Protein AF-A0A6C0G450-F1 (afdb_monomer)

Mean predicted aligned error: 14.93 Å

InterPro domains:
  IPR058600 YhjD-like [PF26325] (55-164)

Radius of gyration: 28.85 Å; Cα contacts (8 Å, |Δi|>4): 106; chains: 1; bounding box: 76×60×67 Å

Sequence (167 aa):
MVLDTDARAAEASAQPGKRRAVVRTAGNQGQAGNEPAAVPTADAAKVETSARLGKELALVKHYALLGIVNVILEHDIRVAGTAPTKLPRLYESMMRGLQDRVLLELAGLRMQFKASGIGAFEERRTKESLAASYRCMGCERSFSMPWAFVKAEAERLLKGYFEIKRH

Nearest PDB structures (foldseek):
  8a7f-assembly1_A  TM=4.931E-01  e=9.470E-01  Pseudomonas putida KT2440
  6kgq-assembly1_A  TM=8.250E-01  e=6.747E+00  Homo sapiens
  4gcz-assembly1_A  TM=5.393E-01  e=4.130E+00  Bacillus subtilis subsp. subtilis str. 168
  6ox7-assembly1_C  TM=4.886E-01  e=9.750E+00  Homo sapiens

Organism: NCBI:txid2704462

Structure (mmCIF, N/CA/C/O backbone):
data_AF-A0A6C0G450-F1
#
_entry.id   AF-A0A6C0G450-F1
#
loop_
_atom_site.group_PDB
_atom_site.id
_atom_site.type_symbol
_atom_site.label_atom_id
_atom_site.label_alt_id
_atom_site.label_comp_id
_atom_site.label_asym_id
_atom_site.label_entity_id
_atom_site.label_seq_id
_atom_site.pdbx_PDB_ins_code
_atom_site.Cartn_x
_atom_site.Cartn_y
_atom_site.Cartn_z
_atom_site.occupancy
_atom_site.B_iso_or_equiv
_atom_site.auth_seq_id
_atom_site.auth_comp_id
_atom_site.auth_asym_id
_atom_site.auth_atom_id
_atom_site.pdbx_PDB_model_num
ATOM 1 N N . MET A 1 1 ? 20.134 31.449 -1.172 1.00 38.16 1 MET A N 1
ATOM 2 C CA . MET A 1 1 ? 21.492 31.209 -0.651 1.00 38.16 1 MET A CA 1
ATOM 3 C C . MET A 1 1 ? 22.219 30.426 -1.730 1.00 38.16 1 MET A C 1
ATOM 5 O O . MET A 1 1 ? 21.934 29.253 -1.917 1.00 38.16 1 MET A O 1
ATOM 9 N N . VAL A 1 2 ? 22.978 31.146 -2.555 1.00 39.19 2 VAL A N 1
ATOM 10 C CA . VAL A 1 2 ? 23.735 30.631 -3.703 1.00 39.19 2 VAL A CA 1
ATOM 11 C C . VAL A 1 2 ? 25.161 30.432 -3.205 1.00 39.19 2 VAL A C 1
ATOM 13 O O . VAL A 1 2 ? 25.681 31.336 -2.554 1.00 39.19 2 VAL A O 1
ATOM 16 N N . LEU A 1 3 ? 25.769 29.278 -3.462 1.00 41.25 3 LEU A N 1
ATOM 17 C CA . LEU A 1 3 ? 27.212 29.104 -3.320 1.00 41.25 3 LEU A CA 1
ATOM 18 C C . LEU A 1 3 ? 27.753 28.573 -4.643 1.00 41.25 3 LEU A C 1
ATOM 20 O O . LEU A 1 3 ? 27.699 27.380 -4.928 1.00 41.25 3 LEU A O 1
ATOM 24 N N . ASP A 1 4 ? 28.229 29.523 -5.438 1.00 34.50 4 ASP A N 1
ATOM 25 C CA . ASP A 1 4 ? 29.353 29.361 -6.349 1.00 34.50 4 ASP A CA 1
ATOM 26 C C . ASP A 1 4 ? 30.616 29.066 -5.532 1.00 34.50 4 ASP A C 1
ATOM 28 O O . ASP A 1 4 ? 30.888 29.760 -4.549 1.00 34.50 4 ASP A O 1
ATOM 32 N N . THR A 1 5 ? 31.421 28.091 -5.954 1.00 44.94 5 THR A N 1
ATOM 33 C CA . THR A 1 5 ? 32.882 28.157 -5.800 1.00 44.94 5 THR A CA 1
ATOM 34 C C . THR A 1 5 ? 33.543 27.312 -6.890 1.00 44.94 5 THR A C 1
ATOM 36 O O . THR A 1 5 ? 33.614 26.087 -6.807 1.00 44.94 5 THR A O 1
ATOM 39 N N . ASP A 1 6 ? 34.019 28.016 -7.914 1.00 34.56 6 ASP A N 1
ATOM 40 C CA . ASP A 1 6 ? 35.058 27.610 -8.858 1.00 34.56 6 ASP A CA 1
ATOM 41 C C . ASP A 1 6 ? 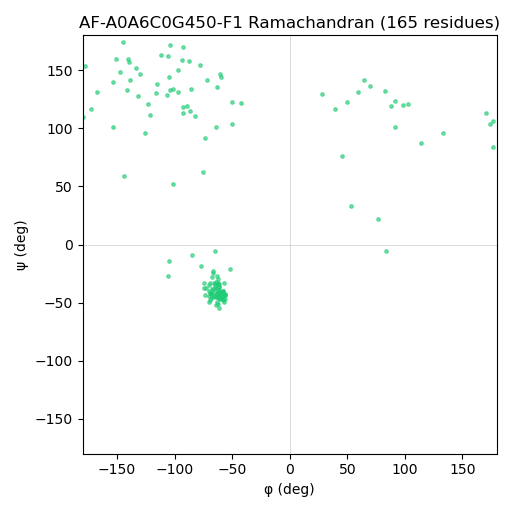36.401 27.316 -8.164 1.00 34.56 6 ASP A C 1
ATOM 43 O O . ASP A 1 6 ? 36.798 28.048 -7.259 1.00 34.56 6 ASP A O 1
ATOM 47 N N . ALA A 1 7 ? 37.141 26.321 -8.673 1.00 34.72 7 ALA A N 1
ATOM 48 C CA . ALA A 1 7 ? 38.613 26.293 -8.829 1.00 34.72 7 ALA A CA 1
ATOM 49 C C . ALA A 1 7 ? 39.025 24.883 -9.325 1.00 34.72 7 ALA A C 1
ATOM 51 O O . ALA A 1 7 ? 38.854 23.911 -8.600 1.00 34.72 7 ALA A O 1
ATOM 52 N N . ARG A 1 8 ? 39.378 24.623 -10.593 1.00 31.67 8 ARG A N 1
ATOM 53 C CA . ARG A 1 8 ? 40.484 25.091 -11.461 1.00 31.67 8 ARG A CA 1
ATOM 54 C C . ARG A 1 8 ? 41.778 24.245 -11.340 1.00 31.67 8 ARG A C 1
ATOM 56 O O . ARG A 1 8 ? 42.443 24.263 -10.317 1.00 31.67 8 ARG A O 1
ATOM 63 N N . ALA A 1 9 ? 42.138 23.673 -12.499 1.00 31.03 9 ALA A N 1
ATOM 64 C CA . ALA A 1 9 ? 43.474 23.389 -13.063 1.00 31.03 9 ALA A CA 1
ATOM 65 C C . ALA A 1 9 ? 44.304 22.141 -12.676 1.00 31.03 9 ALA A C 1
ATOM 67 O O . ALA A 1 9 ? 44.579 21.889 -11.509 1.00 31.03 9 ALA A O 1
ATOM 68 N N . ALA A 1 10 ? 44.798 21.497 -13.754 1.00 34.94 10 ALA A N 1
ATOM 69 C CA . ALA A 1 10 ? 46.161 20.982 -14.036 1.00 34.94 10 ALA A CA 1
ATOM 70 C C . ALA A 1 10 ? 46.107 19.538 -14.594 1.00 34.94 10 ALA A C 1
ATOM 72 O O . ALA A 1 10 ? 45.761 18.610 -13.876 1.00 34.94 10 ALA A O 1
ATOM 73 N N . GLU A 1 11 ? 46.138 19.309 -15.913 1.00 30.30 11 GLU A N 1
ATOM 74 C CA . GLU A 1 11 ? 47.281 19.307 -16.858 1.00 30.30 11 GLU A CA 1
ATOM 75 C C . GLU A 1 11 ? 48.296 18.149 -16.721 1.00 30.30 11 GLU A C 1
ATOM 77 O O . GLU A 1 11 ? 48.796 17.851 -15.644 1.00 30.30 11 GLU A O 1
ATOM 82 N N . ALA A 1 12 ? 48.657 17.629 -17.907 1.00 31.81 12 ALA A N 1
ATOM 83 C CA . ALA A 1 12 ? 49.928 17.012 -18.313 1.00 31.81 12 ALA A CA 1
ATOM 84 C C . ALA A 1 12 ? 50.148 15.481 -18.184 1.00 31.81 12 ALA A C 1
ATOM 86 O O . ALA A 1 12 ? 50.526 14.945 -17.151 1.00 31.81 12 ALA A O 1
ATOM 87 N N . SER A 1 13 ? 50.018 14.826 -19.350 1.00 35.66 13 SER A N 1
ATOM 88 C CA . SER A 1 13 ? 51.071 14.084 -20.080 1.00 35.66 13 SER A CA 1
ATOM 89 C C . SER A 1 13 ? 51.949 13.038 -19.373 1.00 35.66 13 SER A C 1
ATOM 91 O O . SER A 1 13 ? 52.773 13.398 -18.544 1.00 35.66 13 SER A O 1
ATOM 93 N N . ALA A 1 14 ? 51.941 11.795 -19.891 1.00 32.38 14 ALA A N 1
ATOM 94 C CA . ALA A 1 14 ? 53.156 11.051 -20.294 1.00 32.38 14 ALA A CA 1
ATOM 95 C C . ALA A 1 14 ? 52.852 9.644 -20.878 1.00 32.38 14 ALA A C 1
ATOM 97 O O . ALA A 1 14 ? 52.528 8.699 -20.167 1.00 32.38 14 ALA A O 1
ATOM 98 N N . GLN A 1 15 ? 53.052 9.489 -22.188 1.00 40.69 15 GLN A N 1
ATOM 99 C CA . GLN A 1 15 ? 53.690 8.308 -22.811 1.00 40.69 15 GLN A CA 1
ATOM 100 C C . GLN A 1 15 ? 55.204 8.626 -22.952 1.00 40.69 15 GLN A C 1
ATOM 102 O O . GLN A 1 15 ? 55.523 9.806 -22.781 1.00 40.69 15 GLN A O 1
ATOM 107 N N . PRO A 1 16 ? 56.153 7.712 -23.304 1.00 43.66 16 PRO A N 1
ATOM 108 C CA . PRO A 1 16 ? 56.004 6.407 -23.983 1.00 43.66 16 PRO A CA 1
ATOM 109 C C . PRO A 1 16 ? 56.975 5.259 -23.547 1.00 43.66 16 PRO A C 1
ATOM 111 O O . PRO A 1 16 ? 57.995 5.465 -22.900 1.00 43.66 16 PRO A O 1
ATOM 114 N N . GLY A 1 17 ? 56.742 4.049 -24.083 1.00 31.91 17 GLY A N 1
ATOM 115 C CA . GLY A 1 17 ? 57.794 3.272 -24.772 1.00 31.91 17 GLY A CA 1
ATOM 116 C C . GLY A 1 17 ? 58.478 2.082 -24.067 1.00 31.91 17 GLY A C 1
ATOM 117 O O . GLY A 1 17 ? 59.204 2.261 -23.096 1.00 31.91 17 GLY A O 1
ATOM 118 N N . LYS A 1 18 ? 58.365 0.887 -24.685 1.00 41.16 18 LYS A N 1
ATOM 119 C CA . LYS A 1 18 ? 59.430 -0.098 -25.060 1.00 41.16 18 LYS A CA 1
ATOM 120 C C . LYS A 1 18 ? 58.749 -1.409 -25.535 1.00 41.16 18 LYS A C 1
ATOM 122 O O . LYS A 1 18 ? 57.919 -1.942 -24.819 1.00 41.16 18 LYS A O 1
ATOM 127 N N . ARG A 1 19 ? 58.853 -1.793 -26.826 1.00 35.56 19 ARG A N 1
ATOM 128 C CA . ARG A 1 19 ? 59.813 -2.775 -27.425 1.00 35.56 19 ARG A CA 1
ATOM 129 C C . ARG A 1 19 ? 59.678 -4.179 -26.776 1.00 35.56 19 ARG A C 1
ATOM 131 O O . ARG A 1 19 ? 59.765 -4.248 -25.567 1.00 35.56 19 ARG A O 1
ATOM 138 N N . ARG A 1 20 ? 59.572 -5.338 -27.450 1.00 33.00 20 ARG A N 1
ATOM 139 C CA . ARG A 1 20 ? 59.845 -5.781 -28.837 1.00 33.00 20 ARG A CA 1
ATOM 140 C C . ARG A 1 20 ? 59.442 -7.277 -28.966 1.00 33.00 20 ARG A C 1
ATOM 142 O O . ARG A 1 20 ? 59.640 -7.991 -27.995 1.00 33.00 20 ARG A O 1
ATOM 149 N N . ALA A 1 21 ? 59.085 -7.713 -30.187 1.00 31.28 21 ALA A N 1
ATOM 150 C CA . ALA A 1 21 ? 59.201 -9.075 -30.775 1.00 31.28 21 ALA A CA 1
ATOM 151 C C . ALA A 1 21 ? 58.369 -10.222 -30.129 1.00 31.28 21 ALA A C 1
ATOM 153 O O . ALA A 1 21 ? 58.212 -10.269 -28.924 1.00 31.28 21 ALA A O 1
ATOM 154 N N . VAL A 1 22 ? 57.777 -11.183 -30.853 1.00 38.78 22 VAL A N 1
ATOM 155 C CA . VAL A 1 22 ? 58.409 -12.167 -31.754 1.00 38.78 22 VAL A CA 1
ATOM 156 C C . VAL A 1 22 ? 57.332 -12.869 -32.625 1.00 38.78 22 VAL A C 1
ATOM 158 O O . VAL A 1 22 ? 56.317 -13.321 -32.118 1.00 38.78 22 VAL A O 1
ATOM 161 N N . VAL A 1 23 ? 57.594 -12.922 -33.938 1.00 37.50 23 VAL A N 1
ATOM 162 C CA . VAL A 1 23 ? 57.449 -14.032 -34.920 1.00 37.50 23 VAL A CA 1
ATOM 163 C C . VAL A 1 23 ? 56.241 -15.004 -34.878 1.00 37.50 23 VAL A C 1
ATOM 165 O O . VAL A 1 23 ? 56.117 -15.843 -34.000 1.00 37.50 23 VAL A O 1
ATOM 168 N N . ARG A 1 24 ? 55.473 -14.938 -35.984 1.00 34.91 24 ARG A N 1
ATOM 169 C CA . ARG A 1 24 ? 54.869 -15.988 -36.851 1.00 34.91 24 ARG A CA 1
ATOM 170 C C . ARG A 1 24 ? 54.515 -17.370 -36.268 1.00 34.91 24 ARG A C 1
ATOM 172 O O . ARG A 1 24 ? 55.416 -18.137 -35.962 1.00 34.91 24 ARG A O 1
ATOM 179 N N . THR A 1 25 ? 53.267 -17.787 -36.524 1.00 39.91 25 THR A N 1
ATOM 180 C CA . THR A 1 25 ? 52.997 -19.053 -37.242 1.00 39.91 25 THR A CA 1
ATOM 181 C C . THR A 1 25 ? 51.656 -19.017 -37.976 1.00 39.91 25 THR A C 1
ATOM 183 O O . THR A 1 25 ? 50.674 -18.473 -37.480 1.00 39.91 25 THR A O 1
ATOM 186 N N . ALA A 1 26 ? 51.665 -19.574 -39.186 1.00 36.25 26 ALA A N 1
ATOM 187 C CA . ALA A 1 26 ? 50.524 -19.789 -40.062 1.00 36.25 26 ALA A CA 1
ATOM 188 C C . ALA A 1 26 ? 49.699 -21.010 -39.621 1.00 36.25 26 ALA A C 1
ATOM 190 O O . ALA A 1 26 ? 50.244 -21.945 -39.040 1.00 36.25 26 ALA A O 1
ATOM 191 N N . GLY A 1 27 ? 48.413 -21.021 -39.968 1.00 32.88 27 GLY A N 1
ATOM 192 C CA . GLY A 1 27 ? 47.530 -22.174 -39.800 1.00 32.88 27 GLY A CA 1
ATOM 193 C C . GLY A 1 27 ? 46.109 -21.826 -40.218 1.00 32.88 27 GLY A C 1
ATOM 194 O O . GLY A 1 27 ? 45.302 -21.420 -39.392 1.00 32.88 27 GLY A O 1
ATOM 195 N N . ASN A 1 28 ? 45.839 -21.918 -41.518 1.00 38.66 28 ASN A N 1
ATOM 196 C CA . ASN A 1 28 ? 44.505 -21.808 -42.097 1.00 38.66 28 ASN A CA 1
ATOM 197 C C . ASN A 1 28 ? 43.934 -23.220 -42.333 1.00 38.66 28 ASN A C 1
ATOM 199 O O . ASN A 1 28 ? 44.684 -24.118 -42.706 1.00 38.66 28 ASN A O 1
ATOM 203 N N . GLN A 1 29 ? 42.604 -23.301 -42.253 1.00 37.56 29 GLN A N 1
ATOM 204 C CA . GLN A 1 29 ? 41.677 -24.322 -42.765 1.00 37.56 29 GLN A CA 1
ATOM 205 C C . GLN A 1 29 ? 41.286 -25.498 -41.856 1.00 37.56 29 GLN A C 1
ATOM 207 O O . GLN A 1 29 ? 42.101 -26.307 -41.429 1.00 37.56 29 GLN A O 1
ATOM 212 N N . GLY A 1 30 ? 39.966 -25.615 -41.675 1.00 33.72 30 GLY A N 1
ATOM 213 C CA . GLY A 1 30 ? 39.250 -26.769 -41.137 1.00 33.72 30 GLY A CA 1
ATOM 214 C C . GLY A 1 30 ? 37.757 -26.449 -41.016 1.00 33.72 30 GLY A C 1
ATOM 215 O O . GLY A 1 30 ? 37.363 -25.648 -40.179 1.00 33.72 30 GLY A O 1
ATOM 216 N N . GLN A 1 31 ? 36.953 -27.018 -41.908 1.00 38.84 31 GLN A N 1
ATOM 217 C CA . GLN A 1 31 ? 35.547 -26.714 -42.190 1.00 38.84 31 GLN A CA 1
ATOM 218 C C . GLN A 1 31 ? 34.618 -27.811 -41.629 1.00 38.84 31 GLN A C 1
ATOM 220 O O . GLN A 1 31 ? 35.054 -28.942 -41.448 1.00 38.84 31 GLN A O 1
ATOM 225 N N . ALA A 1 32 ? 33.330 -27.463 -41.502 1.00 34.16 32 ALA A N 1
ATOM 226 C CA . ALA A 1 32 ? 32.131 -28.321 -41.472 1.00 34.16 32 ALA A CA 1
ATOM 227 C C . ALA A 1 32 ? 31.507 -28.714 -40.113 1.00 34.16 32 ALA A C 1
ATOM 229 O O . ALA A 1 32 ? 32.071 -29.464 -39.326 1.00 34.16 32 ALA A O 1
ATOM 230 N N . GLY A 1 33 ? 30.236 -28.304 -39.963 1.00 34.12 33 GLY A N 1
ATOM 231 C CA . GLY A 1 33 ? 29.173 -29.152 -39.414 1.00 34.12 33 GLY A CA 1
ATOM 232 C C . GLY A 1 33 ? 28.573 -28.742 -38.068 1.00 34.12 33 GLY A C 1
ATOM 233 O O . GLY A 1 33 ? 28.991 -29.280 -37.053 1.00 34.12 33 GLY A O 1
ATOM 234 N N . ASN A 1 34 ? 27.546 -27.876 -38.073 1.00 43.00 34 ASN A N 1
ATOM 235 C CA . ASN A 1 34 ? 26.244 -28.163 -37.435 1.00 43.00 34 ASN A CA 1
ATOM 236 C C . ASN A 1 34 ? 25.206 -27.061 -37.756 1.00 43.00 34 ASN A C 1
ATOM 238 O O . ASN A 1 34 ? 25.368 -25.915 -37.340 1.00 43.00 34 ASN A O 1
ATOM 242 N N . GLU A 1 35 ? 24.125 -27.403 -38.457 1.00 39.75 35 GLU A N 1
ATOM 243 C CA . GLU A 1 35 ? 22.826 -26.717 -38.315 1.00 39.75 35 GLU A CA 1
ATOM 244 C C . GLU A 1 35 ? 22.041 -27.406 -37.177 1.00 39.75 35 GLU A C 1
ATOM 246 O O . GLU A 1 35 ? 22.315 -28.575 -36.906 1.00 39.75 35 GLU A O 1
ATOM 251 N N . PRO A 1 36 ? 21.051 -26.769 -36.519 1.00 48.22 36 PRO A N 1
ATOM 252 C CA . PRO A 1 36 ? 20.452 -25.478 -36.828 1.00 48.22 36 PRO A CA 1
ATOM 253 C C . PRO A 1 36 ? 20.558 -24.517 -35.632 1.00 48.22 36 PRO A C 1
ATOM 255 O O . PRO A 1 36 ? 20.008 -24.758 -34.557 1.00 48.22 36 PRO A O 1
ATOM 258 N N . ALA A 1 37 ? 21.211 -23.370 -35.812 1.00 41.84 37 ALA A N 1
ATOM 259 C CA . ALA A 1 37 ? 20.973 -22.251 -34.911 1.00 41.84 37 ALA A CA 1
ATOM 260 C C . ALA A 1 37 ? 19.591 -21.696 -35.265 1.00 41.84 37 ALA A C 1
ATOM 262 O O . ALA A 1 37 ? 19.458 -20.880 -36.175 1.00 41.84 37 ALA A O 1
ATOM 263 N N . ALA A 1 38 ? 18.558 -22.199 -34.583 1.00 47.56 38 ALA A N 1
ATOM 264 C CA . ALA A 1 38 ? 17.259 -21.555 -34.533 1.00 47.56 38 ALA A CA 1
ATOM 265 C C . ALA A 1 38 ? 17.506 -20.092 -34.164 1.00 47.56 38 ALA A C 1
ATOM 267 O O . ALA A 1 38 ? 17.853 -19.765 -33.028 1.00 47.56 38 ALA A O 1
ATOM 268 N N . VAL A 1 39 ? 17.416 -19.230 -35.174 1.00 57.31 39 VAL A N 1
ATOM 269 C CA . VAL A 1 39 ? 17.448 -17.785 -35.014 1.00 57.31 39 VAL A CA 1
ATOM 270 C C . VAL A 1 39 ? 16.426 -17.474 -33.925 1.00 57.31 39 VAL A C 1
ATOM 272 O O . VAL A 1 39 ? 15.270 -17.875 -34.082 1.00 57.31 39 VAL A O 1
ATOM 275 N N . PRO A 1 40 ? 16.800 -16.819 -32.812 1.00 53.06 40 PRO A N 1
ATOM 276 C CA . PRO A 1 40 ? 15.808 -16.356 -31.865 1.00 53.06 40 PRO A CA 1
ATOM 277 C C . PRO A 1 40 ? 14.967 -15.322 -32.610 1.00 53.06 40 PRO A C 1
ATOM 279 O O . PRO A 1 40 ? 15.387 -14.193 -32.861 1.00 53.06 40 PRO A O 1
ATOM 282 N N . THR A 1 41 ? 13.795 -15.771 -33.045 1.00 52.09 41 THR A N 1
ATOM 283 C CA . THR A 1 41 ? 12.726 -14.984 -33.643 1.00 52.09 41 THR A CA 1
ATOM 284 C C . THR A 1 41 ? 12.572 -13.695 -32.850 1.00 52.09 41 THR A C 1
ATOM 286 O O . THR A 1 41 ? 12.317 -13.739 -31.646 1.00 52.09 41 THR A O 1
ATOM 289 N N . ALA A 1 42 ? 12.724 -12.549 -33.519 1.00 55.69 42 ALA A N 1
ATOM 290 C CA . ALA A 1 42 ? 12.597 -11.215 -32.929 1.00 55.69 42 ALA A CA 1
ATOM 291 C C . ALA A 1 42 ? 11.274 -11.017 -32.154 1.00 55.69 42 ALA A C 1
ATOM 293 O O . ALA A 1 42 ? 11.200 -10.188 -31.245 1.00 55.69 42 ALA A O 1
ATOM 294 N N . ASP A 1 43 ? 10.256 -11.828 -32.453 1.00 53.16 43 ASP A N 1
ATOM 2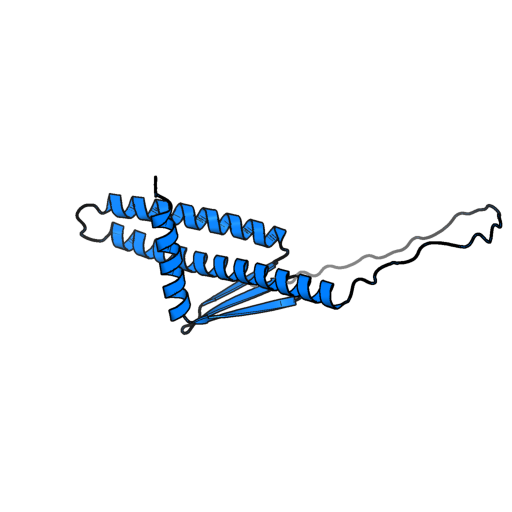95 C CA . ASP A 1 43 ? 8.994 -11.890 -31.719 1.00 53.16 43 ASP A CA 1
ATOM 296 C C . ASP A 1 43 ? 9.139 -12.394 -30.272 1.00 53.16 43 ASP A C 1
ATOM 298 O O . ASP A 1 43 ? 8.483 -11.858 -29.381 1.00 53.16 43 ASP A O 1
ATOM 302 N N . ALA A 1 44 ? 10.040 -13.339 -29.982 1.00 55.81 44 ALA A N 1
ATOM 303 C CA . ALA A 1 44 ? 10.235 -13.862 -28.624 1.00 55.81 44 ALA A CA 1
ATOM 304 C C . ALA A 1 44 ? 10.852 -12.810 -27.682 1.00 55.81 44 ALA A C 1
ATOM 306 O O . ALA A 1 44 ? 10.369 -12.604 -26.568 1.00 55.81 44 ALA A O 1
ATOM 307 N N . ALA A 1 45 ? 11.851 -12.061 -28.162 1.00 59.16 45 ALA A N 1
ATOM 308 C CA . ALA A 1 45 ? 12.482 -10.982 -27.396 1.00 59.16 45 ALA A CA 1
ATOM 309 C C . ALA A 1 45 ? 11.514 -9.810 -27.123 1.00 59.16 45 ALA A C 1
ATOM 311 O O . ALA A 1 45 ? 11.557 -9.175 -26.063 1.00 59.16 45 ALA A O 1
ATOM 312 N N . LYS A 1 46 ? 10.595 -9.533 -28.058 1.00 61.03 46 LYS A N 1
ATOM 313 C CA . LYS A 1 46 ? 9.578 -8.481 -27.917 1.00 61.03 46 LYS A CA 1
ATOM 314 C C . LYS A 1 46 ? 8.481 -8.863 -26.914 1.00 61.03 46 LYS A C 1
ATOM 316 O O . LYS A 1 46 ? 8.041 -8.007 -26.143 1.00 61.03 46 LYS A O 1
ATOM 321 N N . VAL A 1 47 ? 8.082 -10.137 -26.885 1.00 65.19 47 VAL A N 1
ATOM 322 C CA . VAL A 1 47 ? 7.111 -10.690 -25.921 1.00 65.19 47 VAL A CA 1
ATOM 323 C C . VAL A 1 47 ? 7.684 -10.731 -24.501 1.00 65.19 47 VAL A C 1
ATOM 325 O O . VAL A 1 47 ? 7.002 -10.356 -23.548 1.00 65.19 47 VAL A O 1
ATOM 328 N N . GLU A 1 48 ? 8.949 -11.115 -24.335 1.00 65.00 48 GLU A N 1
ATOM 329 C CA . GLU A 1 48 ? 9.593 -11.136 -23.016 1.00 65.00 48 GLU A CA 1
ATOM 330 C C . GLU A 1 48 ? 9.769 -9.727 -22.435 1.00 65.00 48 GLU A C 1
ATOM 332 O O . GLU A 1 48 ? 9.520 -9.488 -21.248 1.00 65.00 48 GLU A O 1
ATOM 337 N N . THR A 1 49 ? 10.099 -8.762 -23.298 1.00 72.31 49 THR A N 1
ATOM 338 C CA . THR A 1 49 ? 10.172 -7.352 -22.912 1.00 72.31 49 THR A CA 1
ATOM 339 C C . THR A 1 49 ? 8.808 -6.866 -22.426 1.00 72.31 49 THR A C 1
ATOM 341 O O . THR A 1 49 ? 8.709 -6.402 -21.293 1.00 72.31 49 THR A O 1
ATOM 344 N N . SER A 1 50 ? 7.734 -7.020 -23.210 1.00 72.81 50 SER A N 1
ATOM 345 C CA . SER A 1 50 ? 6.397 -6.531 -22.830 1.00 72.81 50 SER A CA 1
ATOM 346 C C . SER A 1 50 ? 5.855 -7.186 -21.552 1.00 72.81 50 SER A C 1
ATOM 348 O O . SER A 1 50 ? 5.271 -6.497 -20.711 1.00 72.81 50 SER A O 1
ATOM 350 N N . ALA A 1 51 ? 6.122 -8.478 -21.343 1.00 79.88 51 ALA A N 1
ATOM 351 C CA . ALA A 1 51 ? 5.769 -9.179 -20.112 1.00 79.88 51 ALA A CA 1
ATOM 352 C C . ALA A 1 51 ? 6.508 -8.609 -18.888 1.00 79.88 51 ALA A C 1
ATOM 354 O O . ALA A 1 51 ? 5.901 -8.393 -17.834 1.00 79.88 51 ALA A O 1
ATOM 355 N N . ARG A 1 52 ? 7.807 -8.314 -19.022 1.00 81.38 52 ARG A N 1
ATOM 356 C CA . ARG A 1 52 ? 8.594 -7.658 -17.971 1.00 81.38 52 ARG A CA 1
ATOM 357 C C . ARG A 1 52 ? 8.067 -6.255 -17.666 1.00 81.38 52 ARG A C 1
ATOM 359 O O . ARG A 1 52 ? 7.863 -5.932 -16.497 1.00 81.38 52 ARG A O 1
ATOM 366 N N . LEU A 1 53 ? 7.757 -5.465 -18.698 1.00 82.31 53 LEU A N 1
ATOM 367 C CA . LEU A 1 53 ? 7.166 -4.131 -18.543 1.00 82.31 53 LEU A CA 1
ATOM 368 C C . LEU A 1 53 ? 5.841 -4.182 -17.764 1.00 82.31 53 LEU A C 1
ATOM 370 O O . LEU A 1 53 ? 5.590 -3.313 -16.928 1.00 82.31 53 LEU A O 1
ATOM 374 N N . GLY A 1 54 ? 5.006 -5.194 -18.020 1.00 84.25 54 GLY A N 1
ATOM 375 C CA . GLY A 1 54 ? 3.746 -5.405 -17.305 1.00 84.25 54 GLY A CA 1
ATOM 376 C C . GLY A 1 54 ? 3.949 -5.707 -15.818 1.00 84.25 54 GLY A C 1
ATOM 377 O O . GLY A 1 54 ? 3.270 -5.120 -14.974 1.00 84.25 54 GLY A O 1
ATOM 378 N N . LYS A 1 55 ? 4.924 -6.563 -15.485 1.00 87.44 55 LYS A N 1
ATOM 379 C CA . LYS A 1 55 ? 5.287 -6.873 -14.090 1.00 87.44 55 LYS A CA 1
ATOM 380 C C . LYS A 1 55 ? 5.802 -5.639 -13.351 1.00 87.44 55 LYS A C 1
ATOM 382 O O . LYS A 1 55 ? 5.376 -5.374 -12.233 1.00 87.44 55 LYS A O 1
ATOM 387 N N . GLU A 1 56 ? 6.665 -4.853 -13.987 1.00 87.69 56 GLU A N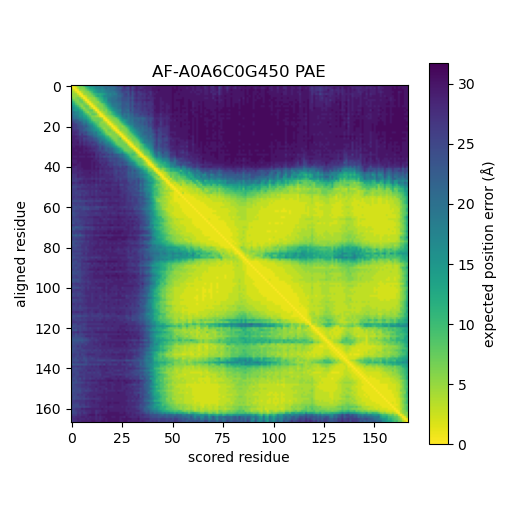 1
ATOM 388 C CA . GLU A 1 56 ? 7.187 -3.608 -13.414 1.00 87.69 56 GLU A CA 1
ATOM 389 C C . GLU A 1 56 ? 6.068 -2.601 -13.146 1.00 87.69 56 GLU A C 1
ATOM 391 O O . GLU A 1 56 ? 5.990 -2.043 -12.056 1.00 87.69 56 GLU A O 1
ATOM 396 N N . LEU A 1 57 ? 5.153 -2.407 -14.102 1.00 89.00 57 LEU A N 1
ATOM 397 C CA . LEU A 1 57 ? 4.003 -1.526 -13.908 1.00 89.00 57 LEU A CA 1
ATOM 398 C C . LEU A 1 57 ? 3.125 -1.991 -12.738 1.00 89.00 57 LEU A C 1
ATOM 400 O O . LEU A 1 57 ? 2.669 -1.160 -11.955 1.00 89.00 57 LEU A O 1
ATOM 404 N N . ALA A 1 58 ? 2.893 -3.300 -12.605 1.00 90.88 58 ALA A N 1
ATOM 405 C CA . ALA A 1 58 ? 2.133 -3.854 -11.489 1.00 90.88 58 ALA A CA 1
ATOM 406 C C . ALA A 1 58 ? 2.812 -3.565 -10.140 1.00 90.88 58 ALA A C 1
ATOM 408 O O . ALA A 1 58 ? 2.139 -3.125 -9.209 1.00 90.88 58 ALA A O 1
ATOM 409 N N . LEU A 1 59 ? 4.140 -3.714 -10.056 1.00 91.38 59 LEU A N 1
ATOM 410 C CA . LEU A 1 59 ? 4.913 -3.374 -8.857 1.00 91.38 59 LEU A CA 1
ATOM 411 C C . LEU A 1 59 ? 4.788 -1.894 -8.491 1.00 91.38 59 LEU A C 1
ATOM 413 O O . LEU A 1 59 ? 4.556 -1.565 -7.327 1.00 91.38 59 LEU A O 1
ATOM 417 N N . VAL A 1 60 ? 4.913 -0.995 -9.473 1.00 91.31 60 VAL A N 1
ATOM 418 C CA . VAL A 1 60 ? 4.832 0.449 -9.216 1.00 91.31 60 VAL A CA 1
ATOM 419 C C . VAL A 1 60 ? 3.422 0.871 -8.808 1.00 91.31 60 VAL A C 1
ATOM 421 O O . VAL A 1 60 ? 3.267 1.641 -7.860 1.00 91.31 60 VAL A O 1
ATOM 424 N N . LYS A 1 61 ? 2.388 0.334 -9.466 1.00 92.50 61 LYS A N 1
ATOM 425 C CA . LYS A 1 61 ? 0.990 0.567 -9.078 1.00 92.50 61 LYS A CA 1
ATOM 426 C C . LYS A 1 61 ? 0.732 0.120 -7.646 1.00 92.50 61 LYS A C 1
ATOM 428 O O . LYS A 1 61 ? 0.165 0.882 -6.870 1.00 92.50 61 LYS A O 1
ATOM 433 N N . HIS A 1 62 ? 1.179 -1.084 -7.300 1.00 93.50 62 HIS A N 1
ATOM 434 C CA . HIS A 1 62 ? 0.987 -1.643 -5.967 1.00 93.50 62 HIS A CA 1
ATOM 435 C C . HIS A 1 62 ? 1.685 -0.803 -4.891 1.00 93.50 62 HIS A C 1
ATOM 437 O O . HIS A 1 62 ? 1.076 -0.452 -3.885 1.00 93.50 62 HIS A O 1
ATOM 443 N N . TYR A 1 63 ? 2.919 -0.364 -5.149 1.00 93.38 63 TYR A N 1
ATOM 444 C CA . TYR A 1 63 ? 3.649 0.531 -4.248 1.00 93.38 63 TYR A CA 1
ATOM 445 C C . TYR A 1 63 ? 2.928 1.869 -4.027 1.00 93.38 63 TYR A C 1
ATOM 447 O O . TYR A 1 63 ? 2.774 2.301 -2.885 1.00 93.38 63 TYR A O 1
ATOM 455 N N . ALA A 1 64 ? 2.449 2.506 -5.102 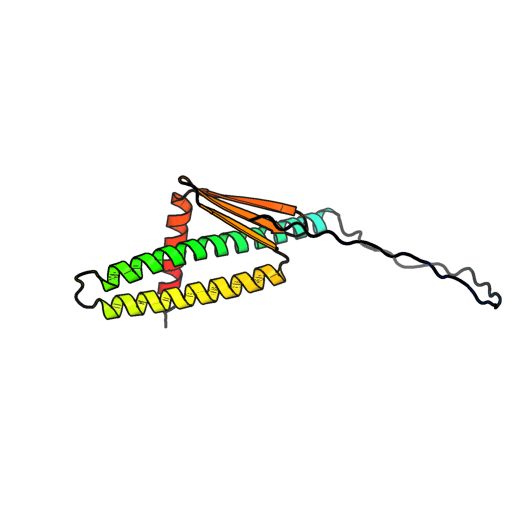1.00 92.50 64 ALA A N 1
ATOM 456 C CA . ALA A 1 64 ? 1.711 3.766 -5.015 1.00 92.50 64 ALA A CA 1
ATOM 457 C C . ALA A 1 64 ? 0.405 3.606 -4.213 1.00 92.50 64 ALA A C 1
ATOM 459 O O . ALA A 1 64 ? 0.081 4.437 -3.366 1.00 92.50 64 ALA A O 1
ATOM 460 N N . LEU A 1 65 ? -0.326 2.508 -4.432 1.00 93.62 65 LEU A N 1
ATOM 461 C CA . LEU A 1 65 ? -1.555 2.201 -3.698 1.00 93.62 65 LEU A CA 1
ATOM 462 C C . LEU A 1 65 ? -1.291 1.977 -2.209 1.00 93.62 65 LEU A C 1
ATOM 464 O O . LEU A 1 65 ? -1.988 2.563 -1.384 1.00 93.62 65 LEU A O 1
ATOM 468 N N . LEU A 1 66 ? -0.260 1.206 -1.851 1.00 93.69 66 LEU A N 1
ATOM 469 C CA . LEU A 1 66 ? 0.123 1.017 -0.450 1.00 93.69 66 LEU A CA 1
ATOM 470 C C . LEU A 1 66 ? 0.551 2.331 0.217 1.00 93.69 66 LEU A C 1
ATOM 472 O O . LEU A 1 66 ? 0.265 2.540 1.396 1.00 93.69 66 LEU A O 1
ATOM 476 N N . GLY A 1 67 ? 1.167 3.251 -0.532 1.00 92.38 67 GLY A N 1
ATOM 477 C CA . GLY A 1 67 ? 1.457 4.605 -0.060 1.00 92.38 67 GLY A CA 1
ATOM 478 C C . GLY A 1 67 ? 0.192 5.375 0.337 1.00 92.38 67 GLY A C 1
ATOM 479 O O . GLY A 1 67 ? 0.170 6.031 1.380 1.00 92.38 67 GLY A O 1
ATOM 480 N N . ILE A 1 68 ? -0.884 5.255 -0.447 1.00 92.94 68 ILE A N 1
ATOM 481 C CA . ILE A 1 68 ? -2.192 5.840 -0.115 1.00 92.94 68 ILE A CA 1
ATOM 482 C C . ILE A 1 68 ? -2.848 5.119 1.062 1.00 92.94 68 ILE A C 1
ATOM 484 O O . ILE A 1 68 ? -3.326 5.784 1.980 1.00 92.94 68 ILE A O 1
ATOM 488 N N . VAL A 1 69 ? -2.831 3.785 1.080 1.00 94.12 69 VAL A N 1
ATOM 489 C CA . VAL A 1 69 ? -3.369 2.981 2.190 1.00 94.12 69 VAL A CA 1
ATOM 490 C C . VAL A 1 69 ? -2.712 3.375 3.512 1.00 94.12 69 VAL A C 1
ATOM 492 O O . VAL A 1 69 ? -3.407 3.580 4.502 1.00 94.12 69 VAL A O 1
ATOM 495 N N . ASN A 1 70 ? -1.391 3.563 3.529 1.00 94.81 70 ASN A N 1
ATOM 496 C CA . ASN A 1 70 ? -0.680 3.996 4.728 1.00 94.81 70 ASN A CA 1
ATOM 497 C C . ASN A 1 70 ? -1.145 5.379 5.220 1.00 94.81 70 ASN A C 1
ATOM 499 O O . ASN A 1 70 ? -1.289 5.585 6.420 1.00 94.81 70 ASN A O 1
ATOM 503 N N . VAL A 1 71 ? -1.422 6.319 4.308 1.00 93.56 71 VAL A N 1
ATOM 504 C CA . VAL A 1 71 ? -1.948 7.651 4.661 1.00 93.56 71 VAL A CA 1
ATOM 505 C C . VAL A 1 71 ? -3.370 7.569 5.220 1.00 93.56 71 VAL A C 1
ATOM 507 O O . VAL A 1 71 ? -3.690 8.296 6.160 1.00 93.56 71 VAL A O 1
ATOM 510 N N . ILE A 1 72 ? -4.210 6.692 4.663 1.00 92.56 72 ILE A N 1
ATOM 511 C CA . ILE A 1 72 ? -5.564 6.435 5.172 1.00 92.56 72 ILE A CA 1
ATOM 512 C C . ILE A 1 72 ? -5.483 5.865 6.591 1.00 92.56 72 ILE A C 1
ATOM 514 O O . ILE A 1 72 ? -6.069 6.435 7.504 1.00 92.56 72 ILE A O 1
ATOM 518 N N . LEU A 1 73 ? -4.681 4.818 6.806 1.00 93.38 73 LEU A N 1
ATOM 519 C CA . LEU A 1 73 ? -4.507 4.200 8.125 1.00 93.38 73 LEU A CA 1
ATOM 520 C C . LEU A 1 73 ? -3.983 5.190 9.166 1.00 93.38 73 LEU A C 1
ATOM 522 O O . LEU A 1 73 ? -4.466 5.226 10.290 1.00 93.38 73 LEU A O 1
ATOM 526 N N . GLU A 1 74 ? -3.031 6.035 8.785 1.00 93.81 74 GLU A N 1
ATOM 527 C CA . GLU A 1 74 ? -2.488 7.087 9.641 1.00 93.81 74 GLU A CA 1
ATOM 528 C C . GLU A 1 74 ? -3.570 8.102 10.069 1.00 93.81 74 GLU A C 1
ATOM 530 O O . GLU A 1 74 ? -3.567 8.594 11.199 1.00 93.81 74 GLU A O 1
ATOM 535 N N . HIS A 1 75 ? -4.525 8.415 9.186 1.00 93.50 75 HIS A N 1
ATOM 536 C CA . HIS A 1 75 ? -5.697 9.216 9.539 1.00 93.50 75 HIS A CA 1
ATOM 537 C C . HIS A 1 75 ? -6.654 8.451 10.461 1.00 93.50 75 HIS A C 1
ATOM 539 O O . HIS A 1 75 ? -7.015 8.975 11.516 1.00 93.50 75 HIS A O 1
ATOM 545 N N . ASP A 1 76 ? -7.008 7.218 10.112 1.00 91.00 76 ASP A N 1
ATOM 546 C CA . ASP A 1 76 ? -7.980 6.411 10.851 1.00 91.00 76 ASP A CA 1
ATOM 547 C C . ASP A 1 76 ? -7.503 6.085 12.271 1.00 91.00 76 ASP A C 1
ATOM 549 O O . ASP A 1 76 ? -8.290 6.157 13.212 1.00 91.00 76 ASP A O 1
ATOM 553 N N . ILE A 1 77 ? -6.205 5.822 12.464 1.00 92.25 77 ILE A N 1
ATOM 554 C CA . ILE A 1 77 ? -5.588 5.624 13.785 1.00 92.25 77 ILE A CA 1
ATOM 555 C C . ILE A 1 77 ? -5.802 6.859 14.669 1.00 92.25 77 ILE A C 1
ATOM 557 O O . ILE A 1 77 ? -6.249 6.730 15.812 1.00 92.25 77 ILE A O 1
ATOM 561 N N . ARG A 1 78 ? -5.550 8.066 14.139 1.00 91.19 78 ARG A N 1
ATOM 562 C CA . ARG A 1 78 ? -5.784 9.319 14.880 1.00 91.19 78 ARG A CA 1
ATOM 563 C C . ARG A 1 78 ? -7.258 9.519 15.220 1.00 91.19 78 ARG A C 1
ATOM 565 O O . ARG A 1 78 ? -7.581 9.936 16.333 1.00 91.19 78 ARG A O 1
ATOM 572 N N . VAL A 1 79 ? -8.150 9.229 14.275 1.00 90.31 79 VAL A N 1
ATOM 573 C CA . VAL A 1 79 ? -9.597 9.351 14.489 1.00 90.31 79 VAL A CA 1
ATOM 574 C C . VAL A 1 79 ? -10.080 8.335 15.523 1.00 90.31 79 VAL A C 1
ATOM 576 O O . VAL A 1 79 ? -10.798 8.709 16.443 1.00 90.31 79 VAL A O 1
ATOM 579 N N . ALA A 1 80 ? -9.661 7.072 15.463 1.00 87.31 80 ALA A N 1
ATOM 580 C CA . ALA A 1 80 ? -10.118 6.061 16.417 1.00 87.31 80 ALA A CA 1
ATOM 581 C C . ALA A 1 80 ? -9.588 6.281 17.836 1.00 87.31 80 ALA A C 1
ATOM 583 O O . ALA A 1 80 ? -10.304 5.994 18.795 1.00 87.31 80 ALA A O 1
ATOM 584 N N . GLY A 1 81 ? -8.370 6.814 17.976 1.00 81.94 81 GLY A N 1
ATOM 585 C CA . GLY A 1 81 ? -7.821 7.188 19.280 1.00 81.94 81 GLY A CA 1
ATOM 586 C C . GLY A 1 81 ? -8.573 8.348 19.944 1.00 81.94 81 GLY A C 1
ATOM 587 O O . GLY A 1 81 ? -8.572 8.463 21.168 1.00 81.94 81 GLY A O 1
ATOM 588 N N . THR A 1 82 ? -9.250 9.187 19.154 1.00 85.38 82 THR A N 1
ATOM 589 C CA . THR A 1 82 ? -10.011 10.354 19.636 1.00 85.38 82 THR A CA 1
ATOM 590 C C . THR A 1 82 ? -11.528 10.140 19.632 1.00 85.38 82 THR A C 1
ATOM 592 O O . THR A 1 82 ? -12.260 10.904 20.261 1.00 85.38 82 THR A O 1
ATOM 595 N N . ALA A 1 83 ? -12.018 9.096 18.961 1.00 83.06 83 ALA A N 1
ATOM 596 C CA . ALA A 1 83 ? -13.439 8.805 18.854 1.00 83.06 83 ALA A CA 1
ATOM 597 C C . ALA A 1 83 ? -14.015 8.281 20.187 1.00 83.06 83 ALA A C 1
ATOM 599 O O . ALA A 1 83 ? -13.382 7.449 20.847 1.00 83.06 83 ALA A O 1
ATOM 600 N N . PRO A 1 84 ? -15.251 8.675 20.559 1.00 81.38 84 PRO A N 1
ATOM 601 C CA . PRO A 1 84 ? -15.945 8.196 21.755 1.00 81.38 84 PRO A CA 1
ATOM 602 C C . PRO A 1 84 ? -16.468 6.765 21.545 1.00 81.38 84 PRO A C 1
ATOM 604 O O . PRO A 1 84 ? -17.668 6.496 21.530 1.00 81.38 84 PRO A O 1
ATOM 607 N N . THR A 1 85 ? -15.554 5.826 21.324 1.00 82.56 85 THR A N 1
ATOM 608 C CA . THR A 1 85 ? -15.860 4.402 21.198 1.00 82.56 85 THR A CA 1
ATOM 609 C C . THR A 1 85 ? -15.707 3.718 22.550 1.00 82.56 85 THR A C 1
ATOM 611 O O . THR A 1 85 ? -15.016 4.199 23.444 1.00 82.56 85 THR A O 1
ATOM 614 N N . LYS A 1 86 ? -16.350 2.560 22.721 1.00 87.31 86 LYS A N 1
ATOM 615 C CA . LYS A 1 86 ? -16.266 1.795 23.977 1.00 87.31 86 LYS A CA 1
ATOM 616 C C . LYS A 1 86 ? -14.864 1.226 24.239 1.00 87.31 86 LYS A C 1
ATOM 618 O O . LYS A 1 86 ? -14.554 0.905 25.379 1.00 87.31 86 LYS A O 1
ATOM 623 N N . LEU A 1 87 ? -14.046 1.061 23.193 1.00 88.88 87 LEU A N 1
ATOM 624 C CA . LEU A 1 87 ? -12.750 0.371 23.235 1.00 88.88 87 LEU A CA 1
ATOM 625 C C . LEU A 1 87 ? -11.710 1.038 22.301 1.00 88.88 87 LEU A C 1
ATOM 627 O O . LEU A 1 87 ? -11.181 0.375 21.408 1.00 88.88 87 LEU A O 1
ATOM 631 N N . PRO A 1 88 ? -11.384 2.330 22.477 1.00 86.94 88 PRO A N 1
ATOM 632 C CA . PRO A 1 88 ? -10.548 3.081 21.532 1.00 86.94 88 PRO A CA 1
ATOM 633 C C . PRO A 1 88 ? -9.145 2.477 21.383 1.00 86.94 88 PRO A C 1
ATOM 635 O O . PRO A 1 88 ? -8.660 2.292 20.271 1.00 86.94 88 PRO A O 1
ATOM 638 N N . ARG A 1 89 ? -8.542 2.039 22.498 1.00 87.88 89 ARG A N 1
ATOM 639 C CA . ARG A 1 89 ? -7.215 1.397 22.514 1.00 87.88 89 ARG A CA 1
ATOM 640 C C . ARG A 1 89 ? -7.162 0.094 21.714 1.00 87.88 89 ARG A C 1
ATOM 642 O O . ARG A 1 89 ? -6.129 -0.225 21.133 1.00 87.88 89 ARG A O 1
ATOM 649 N N . LEU A 1 90 ? -8.259 -0.670 21.695 1.00 88.12 90 LEU A N 1
ATOM 650 C CA . LEU A 1 90 ? -8.326 -1.918 20.934 1.00 88.12 90 LEU A CA 1
ATOM 651 C C . LEU A 1 90 ? -8.330 -1.623 19.430 1.00 88.12 90 LEU A C 1
ATOM 653 O O . LEU A 1 90 ? -7.548 -2.219 18.695 1.00 88.12 90 LEU A O 1
ATOM 657 N N . TYR A 1 91 ? -9.170 -0.685 18.981 1.00 90.06 91 TYR A N 1
ATOM 658 C CA . TYR A 1 91 ? -9.222 -0.275 17.574 1.00 90.06 91 TYR A CA 1
ATOM 659 C C . TYR A 1 91 ? -7.896 0.318 17.100 1.00 90.06 91 TYR A C 1
ATOM 661 O O . TYR A 1 91 ? -7.398 -0.069 16.044 1.00 90.06 91 TYR A O 1
ATOM 669 N N . GLU A 1 92 ? -7.292 1.189 17.908 1.00 90.75 92 GLU A N 1
ATOM 670 C CA . GLU A 1 92 ? -5.975 1.762 17.633 1.00 90.75 92 GLU A CA 1
ATOM 671 C C . GLU A 1 92 ? -4.910 0.669 17.462 1.00 90.75 92 GLU A C 1
ATOM 673 O O . GLU A 1 92 ? -4.202 0.646 16.456 1.00 90.75 92 GLU A O 1
ATOM 678 N N . SER A 1 93 ? -4.837 -0.287 18.396 1.00 90.94 93 SER A N 1
ATOM 679 C CA . SER A 1 93 ? -3.878 -1.394 18.330 1.00 90.94 93 SER A CA 1
ATOM 680 C C . SER A 1 93 ? -4.080 -2.275 17.092 1.00 90.94 93 SER A C 1
ATOM 682 O O . SER A 1 93 ? -3.101 -2.639 16.438 1.00 90.94 93 SER A O 1
ATOM 684 N N . MET A 1 94 ? -5.331 -2.584 16.728 1.00 90.06 94 MET A N 1
ATOM 685 C CA . MET A 1 94 ? -5.634 -3.371 15.528 1.00 90.06 94 MET A CA 1
ATOM 686 C C . MET A 1 94 ? -5.196 -2.654 14.247 1.00 90.06 94 MET A C 1
ATOM 688 O O . MET A 1 94 ? -4.562 -3.268 13.388 1.00 90.06 94 MET A O 1
ATOM 692 N N . MET A 1 95 ? -5.493 -1.359 14.122 1.00 91.94 95 MET A N 1
ATOM 693 C CA . MET A 1 95 ? -5.102 -0.581 12.944 1.00 91.94 95 MET A CA 1
ATOM 694 C C . MET A 1 95 ? -3.597 -0.338 12.879 1.00 91.94 95 MET A C 1
ATOM 696 O O . MET A 1 95 ? -3.028 -0.384 11.792 1.00 91.94 95 MET A O 1
ATOM 700 N N . ARG A 1 96 ? -2.926 -0.162 14.021 1.00 93.19 96 ARG A N 1
ATOM 701 C CA . ARG A 1 96 ? -1.462 -0.083 14.077 1.00 93.19 96 ARG A CA 1
ATOM 702 C C . ARG A 1 96 ? -0.813 -1.385 13.603 1.00 93.19 96 ARG A C 1
ATOM 704 O O . ARG A 1 96 ? 0.083 -1.344 12.771 1.00 93.19 96 ARG A O 1
ATOM 711 N N . GLY A 1 97 ? -1.328 -2.541 14.028 1.00 92.62 97 GLY A N 1
ATOM 712 C CA . GLY A 1 97 ? -0.846 -3.834 13.530 1.00 92.62 97 GLY A CA 1
ATOM 713 C C . GLY A 1 97 ? -1.058 -4.025 12.020 1.00 92.62 97 GLY A C 1
ATOM 714 O O . GLY A 1 97 ? -0.273 -4.707 11.362 1.00 92.62 97 GLY A O 1
ATOM 715 N N . LEU A 1 98 ? -2.098 -3.412 11.452 1.00 92.19 98 LEU A N 1
ATOM 716 C CA . LEU A 1 98 ? -2.325 -3.376 10.007 1.00 92.19 98 LEU A CA 1
ATOM 717 C C . LEU A 1 98 ? -1.349 -2.426 9.295 1.00 92.19 98 LEU A C 1
ATOM 719 O O . LEU A 1 98 ? -0.774 -2.800 8.273 1.00 92.19 98 LEU A O 1
ATOM 723 N N . GLN A 1 99 ? -1.109 -1.242 9.859 1.00 94.56 99 GLN A N 1
ATOM 724 C CA . GLN A 1 99 ? -0.127 -0.284 9.354 1.00 94.56 99 GLN A CA 1
ATOM 725 C C . GLN A 1 99 ? 1.276 -0.903 9.295 1.00 94.56 99 GLN A C 1
ATOM 727 O O . GLN A 1 99 ? 1.942 -0.796 8.268 1.00 94.56 99 GLN A O 1
ATOM 732 N N . ASP A 1 100 ? 1.689 -1.632 10.334 1.00 94.50 100 ASP A N 1
ATOM 733 C CA . ASP A 1 100 ? 2.991 -2.307 10.372 1.00 94.50 100 ASP A CA 1
ATOM 734 C C . ASP A 1 100 ? 3.156 -3.304 9.210 1.00 94.50 100 ASP A C 1
ATOM 736 O O . ASP A 1 100 ? 4.208 -3.356 8.570 1.00 94.50 100 ASP A O 1
ATOM 740 N N . ARG A 1 101 ? 2.103 -4.060 8.868 1.00 93.62 101 ARG A N 1
ATOM 741 C CA . ARG A 1 101 ? 2.115 -4.990 7.722 1.00 93.62 101 ARG A CA 1
ATOM 742 C C . ARG A 1 101 ? 2.243 -4.258 6.390 1.00 93.62 101 ARG A C 1
ATOM 744 O O . ARG A 1 101 ? 3.044 -4.663 5.552 1.00 93.62 101 ARG A O 1
ATOM 751 N N . VAL A 1 102 ? 1.494 -3.170 6.213 1.00 94.31 102 VAL A N 1
ATOM 752 C CA . VAL A 1 102 ? 1.572 -2.324 5.011 1.00 94.31 102 VAL A CA 1
ATOM 753 C C . VAL A 1 102 ? 2.974 -1.729 4.859 1.00 94.31 102 VAL A C 1
ATOM 755 O O . VAL A 1 102 ? 3.532 -1.734 3.762 1.00 94.31 102 VAL A O 1
ATOM 758 N N . LEU A 1 103 ? 3.582 -1.261 5.952 1.00 94.56 103 LEU A N 1
ATOM 759 C CA . LEU A 1 103 ? 4.943 -0.720 5.954 1.00 94.56 103 LEU A CA 1
ATOM 760 C C . LEU A 1 103 ? 5.995 -1.782 5.612 1.00 94.56 103 LEU A C 1
ATOM 762 O O . LEU A 1 103 ? 6.911 -1.507 4.832 1.00 94.56 103 LEU A O 1
ATOM 766 N N . LEU A 1 104 ? 5.854 -3.000 6.142 1.00 95.06 104 LEU A N 1
ATOM 767 C CA . LEU A 1 104 ? 6.713 -4.130 5.779 1.00 95.06 104 LEU A CA 1
ATOM 768 C C . LEU A 1 104 ? 6.608 -4.457 4.286 1.00 95.06 104 LEU A C 1
ATOM 770 O O . LEU A 1 104 ? 7.623 -4.688 3.626 1.00 95.06 104 LEU A O 1
ATOM 774 N N . GLU A 1 105 ? 5.402 -4.427 3.727 1.00 94.50 105 GLU A N 1
ATOM 775 C CA . GLU A 1 105 ? 5.193 -4.690 2.307 1.00 94.50 105 GLU A CA 1
ATOM 776 C C . GLU A 1 105 ? 5.745 -3.570 1.416 1.00 94.50 105 GLU A C 1
ATOM 778 O O . GLU A 1 105 ? 6.419 -3.847 0.423 1.00 94.50 105 GLU A O 1
ATOM 783 N N . LEU A 1 106 ? 5.573 -2.305 1.812 1.00 94.38 106 LEU A N 1
ATOM 784 C CA . LEU A 1 106 ? 6.219 -1.160 1.162 1.00 94.38 106 LEU A CA 1
ATOM 785 C C . LEU A 1 106 ? 7.745 -1.308 1.135 1.00 94.38 106 LEU A C 1
ATOM 787 O O . LEU A 1 106 ? 8.374 -1.043 0.105 1.00 94.38 106 LEU A O 1
ATOM 791 N N . ALA A 1 107 ? 8.349 -1.752 2.240 1.00 94.44 107 ALA A N 1
ATOM 792 C CA . ALA A 1 107 ? 9.781 -2.026 2.302 1.00 94.44 107 ALA A CA 1
ATOM 793 C C . ALA A 1 107 ? 10.178 -3.167 1.348 1.00 94.44 107 ALA A C 1
ATOM 795 O O . ALA A 1 107 ? 11.146 -3.029 0.594 1.00 94.44 107 ALA A O 1
ATOM 796 N N . GLY A 1 108 ? 9.393 -4.248 1.307 1.00 94.25 108 GLY A N 1
ATOM 797 C CA . GLY A 1 108 ? 9.586 -5.363 0.378 1.00 94.25 108 GLY A CA 1
ATOM 798 C C . GLY A 1 108 ? 9.526 -4.931 -1.090 1.00 94.25 108 GLY A C 1
ATOM 799 O O . GLY A 1 108 ? 10.420 -5.253 -1.874 1.00 94.25 108 GLY A O 1
ATOM 800 N N . LEU A 1 109 ? 8.534 -4.124 -1.465 1.00 92.88 109 LEU A N 1
ATOM 801 C CA . LEU A 1 109 ? 8.419 -3.573 -2.818 1.00 92.88 109 LEU A CA 1
ATOM 802 C C . LEU A 1 109 ? 9.587 -2.653 -3.165 1.00 92.88 109 LEU A C 1
ATOM 804 O O . LEU A 1 109 ? 10.111 -2.709 -4.277 1.00 92.88 109 LEU A O 1
ATOM 808 N N . ARG A 1 110 ? 10.066 -1.853 -2.208 1.00 90.31 110 ARG A N 1
ATOM 809 C CA . ARG A 1 110 ? 11.239 -0.998 -2.421 1.00 90.31 110 ARG A CA 1
ATOM 810 C C . ARG A 1 110 ? 12.499 -1.816 -2.721 1.00 90.31 110 ARG A C 1
ATOM 812 O O . ARG A 1 110 ? 13.332 -1.376 -3.515 1.00 90.31 110 ARG A O 1
ATOM 819 N N . MET A 1 111 ? 12.640 -3.001 -2.127 1.00 91.38 111 MET A N 1
ATOM 820 C CA . MET A 1 111 ? 13.713 -3.941 -2.473 1.00 91.38 111 MET A CA 1
ATOM 821 C C . MET A 1 111 ? 13.517 -4.526 -3.877 1.00 91.38 111 MET A C 1
ATOM 823 O O . MET A 1 111 ? 14.470 -4.579 -4.656 1.00 91.38 111 MET A O 1
ATOM 827 N N . GLN A 1 112 ? 12.283 -4.885 -4.240 1.00 89.69 112 GLN A N 1
ATOM 828 C CA . GLN A 1 112 ? 11.957 -5.393 -5.578 1.00 89.69 112 GLN A CA 1
ATOM 829 C C . GLN A 1 112 ? 12.191 -4.352 -6.681 1.00 89.69 112 GLN A C 1
ATOM 831 O O . GLN A 1 112 ? 12.615 -4.716 -7.777 1.00 89.69 112 GLN A O 1
ATOM 836 N N . PHE A 1 113 ? 11.998 -3.059 -6.401 1.00 89.25 113 PHE A N 1
ATOM 837 C CA . PHE A 1 113 ? 12.319 -1.981 -7.344 1.00 89.25 113 PHE A CA 1
ATOM 838 C C . PHE A 1 113 ? 13.807 -1.972 -7.687 1.00 89.25 113 PHE A C 1
ATOM 840 O O . PHE A 1 113 ? 14.165 -1.934 -8.864 1.00 89.25 113 PHE A O 1
ATOM 847 N N . LYS A 1 114 ? 14.671 -2.079 -6.666 1.00 86.50 114 LYS A N 1
ATOM 848 C CA . LYS A 1 114 ? 16.125 -2.164 -6.858 1.00 86.50 114 LYS A CA 1
ATOM 849 C C . LYS A 1 114 ? 16.504 -3.397 -7.678 1.00 86.50 114 LYS A C 1
ATOM 851 O O . LYS A 1 114 ? 17.288 -3.273 -8.611 1.00 86.50 114 LYS A O 1
ATOM 856 N N . ALA A 1 115 ? 15.914 -4.554 -7.371 1.00 86.81 115 ALA A N 1
ATOM 857 C CA . ALA A 1 115 ? 16.163 -5.796 -8.104 1.00 86.81 115 ALA A CA 1
ATOM 858 C C . ALA A 1 115 ? 15.682 -5.738 -9.567 1.00 86.81 115 ALA A C 1
ATOM 860 O O . ALA A 1 115 ? 16.314 -6.308 -10.451 1.00 86.81 115 ALA A O 1
ATOM 861 N N . SER A 1 116 ? 14.588 -5.020 -9.833 1.00 84.56 116 SER A N 1
ATOM 862 C CA . SER A 1 116 ? 13.993 -4.904 -11.172 1.00 84.56 116 SER A CA 1
ATOM 863 C C . SER A 1 116 ? 14.629 -3.803 -12.032 1.00 84.56 116 SER A C 1
ATOM 865 O O . SER A 1 116 ? 14.339 -3.722 -13.225 1.00 84.56 116 SER A O 1
ATOM 867 N N . GLY A 1 117 ? 15.498 -2.963 -11.456 1.00 83.62 117 GLY A N 1
ATOM 868 C CA . GLY A 1 117 ? 16.093 -1.812 -12.144 1.00 83.62 117 GLY A CA 1
ATOM 869 C C . GLY A 1 117 ? 15.142 -0.617 -12.291 1.00 83.62 117 GLY A C 1
ATOM 870 O O . GLY A 1 117 ? 15.335 0.219 -13.174 1.00 83.62 117 GLY A O 1
ATOM 871 N N . ILE A 1 118 ? 14.112 -0.535 -11.442 1.00 84.19 118 ILE A N 1
ATOM 872 C CA . ILE A 1 118 ? 13.189 0.601 -11.382 1.00 84.19 118 ILE A CA 1
ATOM 873 C C . ILE A 1 118 ? 13.844 1.693 -10.527 1.00 84.19 118 ILE A C 1
ATOM 875 O O . ILE A 1 118 ? 14.020 1.538 -9.317 1.00 84.19 118 ILE A O 1
ATOM 879 N N . GLY A 1 119 ? 14.227 2.795 -11.167 1.00 78.44 119 GLY A N 1
ATOM 880 C CA . GLY A 1 119 ? 14.831 3.971 -10.542 1.00 78.44 119 GLY A CA 1
ATOM 881 C C . GLY A 1 119 ? 13.904 5.187 -10.580 1.00 78.44 119 GLY A C 1
ATOM 882 O O . GLY A 1 119 ? 12.958 5.216 -11.360 1.00 78.44 119 GLY A O 1
ATOM 883 N N . ALA A 1 120 ? 14.200 6.191 -9.744 1.00 71.44 120 ALA A N 1
ATOM 884 C CA . ALA A 1 120 ? 13.507 7.486 -9.687 1.00 71.44 120 ALA A CA 1
ATOM 885 C C . ALA A 1 120 ? 11.969 7.365 -9.721 1.00 71.44 120 ALA A C 1
ATOM 887 O O . ALA A 1 120 ? 11.347 7.585 -10.753 1.00 71.44 120 ALA A O 1
ATOM 888 N N . PHE A 1 121 ? 11.370 6.976 -8.591 1.00 83.88 121 PHE A N 1
ATOM 889 C CA . PHE A 1 121 ? 9.917 6.973 -8.419 1.00 83.88 121 PHE A CA 1
ATOM 890 C C . PHE A 1 121 ? 9.461 8.327 -7.872 1.00 83.88 121 PHE A C 1
ATOM 892 O O . PHE A 1 121 ? 9.856 8.704 -6.767 1.00 83.88 121 PHE A O 1
ATOM 899 N N . GLU A 1 122 ? 8.614 9.017 -8.626 1.00 85.25 122 GLU A N 1
ATOM 900 C CA . GLU A 1 122 ? 7.924 10.225 -8.191 1.00 85.25 122 GLU A CA 1
ATOM 901 C C . GLU A 1 122 ? 6.419 9.990 -8.165 1.00 85.25 122 GLU A C 1
ATOM 903 O O . GLU A 1 122 ? 5.825 9.533 -9.141 1.00 85.25 122 GLU A O 1
ATOM 908 N N . GLU A 1 123 ? 5.792 10.350 -7.050 1.00 88.06 123 GLU A N 1
ATOM 909 C CA . GLU A 1 123 ? 4.343 10.333 -6.892 1.00 88.06 123 GLU A CA 1
ATOM 910 C C . GLU A 1 123 ? 3.817 11.769 -6.910 1.00 88.06 123 GLU A C 1
ATOM 912 O O . GLU A 1 123 ? 4.269 12.626 -6.150 1.00 88.06 123 GLU A O 1
ATOM 917 N N . ARG A 1 124 ? 2.822 12.031 -7.758 1.00 88.50 124 ARG A N 1
ATOM 918 C CA . ARG A 1 124 ? 2.124 13.309 -7.843 1.00 88.50 124 ARG A CA 1
ATOM 919 C C . ARG A 1 124 ? 0.637 13.102 -7.586 1.00 88.50 124 ARG A C 1
ATOM 921 O O . ARG A 1 124 ? -0.094 12.548 -8.403 1.00 88.50 124 ARG A O 1
ATOM 928 N N . ARG A 1 125 ? 0.172 13.617 -6.452 1.00 89.00 125 ARG A N 1
ATOM 929 C CA . ARG A 1 125 ? -1.248 13.638 -6.088 1.00 89.00 125 ARG A CA 1
ATOM 930 C C . ARG A 1 125 ? -1.892 14.885 -6.674 1.00 89.00 125 ARG A C 1
ATOM 932 O O . ARG A 1 125 ? -1.536 15.998 -6.294 1.00 89.00 125 ARG A O 1
ATOM 939 N N . THR A 1 126 ? -2.825 14.711 -7.602 1.00 89.88 126 THR A N 1
ATOM 940 C CA . THR A 1 126 ? -3.653 15.808 -8.117 1.00 89.88 126 THR A CA 1
ATOM 941 C C . THR A 1 126 ? -5.052 15.734 -7.511 1.00 89.88 126 THR A C 1
ATOM 943 O O . THR A 1 126 ? -5.402 14.772 -6.829 1.00 89.88 126 THR A O 1
ATOM 946 N N . LYS A 1 127 ? -5.882 16.758 -7.739 1.00 84.50 127 LYS A N 1
ATOM 947 C CA . LYS A 1 127 ? -7.270 16.760 -7.246 1.00 84.50 127 LYS A CA 1
ATOM 948 C C . LYS A 1 127 ? -8.122 15.644 -7.860 1.00 84.50 127 LYS A C 1
ATOM 950 O O . LYS A 1 127 ? -9.059 15.183 -7.224 1.00 84.50 127 LYS A O 1
ATOM 955 N N . GLU A 1 128 ? -7.777 15.195 -9.062 1.00 87.50 128 GLU A N 1
ATOM 956 C CA . GLU A 1 128 ? -8.583 14.253 -9.848 1.00 87.50 128 GLU A CA 1
ATOM 957 C C . GLU A 1 128 ? -7.988 12.839 -9.870 1.00 87.50 128 GLU A C 1
ATOM 959 O O . GLU A 1 128 ? -8.721 11.852 -9.979 1.00 87.50 128 GLU A O 1
ATOM 964 N N . SER A 1 129 ? -6.666 12.720 -9.720 1.00 91.38 129 SER A N 1
ATOM 965 C CA . SER A 1 129 ? -5.964 11.452 -9.897 1.00 91.38 129 SER A CA 1
ATOM 966 C C . SER A 1 129 ? -4.700 11.326 -9.052 1.00 91.38 129 SER A C 1
ATOM 968 O O . SER A 1 129 ? -4.067 12.310 -8.668 1.00 91.38 129 SER A O 1
ATOM 970 N N . LEU A 1 130 ? -4.279 10.084 -8.860 1.00 91.25 130 LEU A N 1
ATOM 971 C CA . LEU A 1 130 ? -2.935 9.728 -8.442 1.00 91.25 130 LEU A CA 1
ATOM 972 C C . LEU A 1 130 ? -2.086 9.471 -9.688 1.00 91.25 130 LEU A C 1
ATOM 974 O O . LEU A 1 130 ? -2.346 8.512 -10.414 1.00 91.25 130 LEU A O 1
ATOM 978 N N . ALA A 1 131 ? -1.092 10.317 -9.941 1.00 90.75 131 ALA A N 1
ATOM 979 C CA . ALA A 1 131 ? -0.120 10.118 -11.008 1.00 90.75 131 ALA A CA 1
ATOM 980 C C . ALA A 1 131 ? 1.219 9.665 -10.426 1.00 90.75 131 ALA A C 1
ATOM 982 O O . ALA A 1 131 ? 1.618 10.119 -9.356 1.00 90.75 131 ALA A O 1
ATOM 983 N N . ALA A 1 132 ? 1.927 8.793 -11.134 1.00 90.56 132 ALA A N 1
ATOM 984 C CA . ALA A 1 132 ? 3.286 8.424 -10.774 1.00 90.56 132 ALA A CA 1
ATOM 985 C C . ALA A 1 132 ? 4.171 8.320 -12.013 1.00 90.56 132 ALA A C 1
ATOM 987 O O . ALA A 1 132 ? 3.738 7.811 -13.050 1.00 90.56 132 ALA A O 1
ATOM 988 N N . SER A 1 133 ? 5.409 8.779 -11.870 1.00 89.50 133 SER A N 1
ATOM 989 C CA . SER A 1 133 ? 6.468 8.691 -12.872 1.00 89.50 133 SER A CA 1
ATOM 990 C C . SER A 1 133 ? 7.587 7.805 -12.344 1.00 89.50 133 SER A C 1
ATOM 992 O O . SER A 1 133 ? 7.940 7.861 -11.166 1.00 89.50 133 SER A O 1
ATOM 994 N N . TYR A 1 134 ? 8.126 6.951 -13.205 1.00 89.06 134 TYR A N 1
ATOM 995 C CA . TYR A 1 134 ? 9.203 6.036 -12.862 1.00 89.06 134 TYR A CA 1
ATOM 996 C C . TYR A 1 134 ? 10.122 5.801 -14.057 1.00 89.06 134 TYR A C 1
ATOM 998 O O . TYR A 1 134 ? 9.688 5.797 -15.211 1.00 89.06 134 TYR A O 1
ATOM 1006 N N . ARG A 1 135 ? 11.406 5.560 -13.793 1.00 86.44 135 ARG A N 1
ATOM 1007 C CA . ARG A 1 135 ? 12.376 5.190 -14.825 1.00 86.44 135 ARG A CA 1
ATOM 1008 C C . ARG A 1 135 ? 12.681 3.705 -14.746 1.00 86.44 135 ARG A C 1
ATOM 1010 O O . ARG A 1 135 ? 12.977 3.174 -13.681 1.00 86.44 135 ARG A O 1
ATOM 1017 N N . CYS A 1 136 ? 12.654 3.030 -15.884 1.00 83.56 136 CYS A N 1
ATOM 1018 C CA . CYS A 1 136 ? 13.066 1.640 -15.980 1.00 83.56 136 CYS A CA 1
ATOM 1019 C C . CYS A 1 136 ? 13.818 1.405 -17.293 1.00 83.56 136 CYS A C 1
ATOM 1021 O O . CYS A 1 136 ? 13.360 1.837 -18.350 1.00 83.56 136 CYS A O 1
ATOM 1023 N N . MET A 1 137 ? 14.971 0.729 -17.216 1.00 78.75 137 MET A N 1
ATOM 1024 C CA . MET A 1 137 ? 15.803 0.359 -18.374 1.00 78.75 137 MET A CA 1
ATOM 1025 C C . MET A 1 137 ? 16.160 1.544 -19.294 1.00 78.75 137 MET A C 1
ATOM 1027 O O . MET A 1 137 ? 16.260 1.395 -20.505 1.00 78.75 137 MET A O 1
ATOM 1031 N N . GLY A 1 138 ? 16.332 2.741 -18.725 1.00 80.62 138 GLY A N 1
ATOM 1032 C CA . GLY A 1 138 ? 16.638 3.962 -19.483 1.00 80.62 138 GLY A CA 1
ATOM 1033 C C . GLY A 1 138 ? 15.423 4.682 -20.080 1.00 80.62 138 GLY A C 1
ATOM 1034 O O . GLY A 1 138 ? 15.576 5.798 -20.564 1.00 80.62 138 GLY A O 1
ATOM 1035 N N . CYS A 1 139 ? 14.217 4.114 -19.986 1.00 83.44 139 CYS A N 1
ATOM 1036 C CA . CYS A 1 139 ? 12.977 4.767 -20.403 1.00 83.44 139 CYS A CA 1
ATOM 1037 C C . CYS A 1 139 ? 12.215 5.324 -19.198 1.00 83.44 139 CYS A C 1
ATOM 1039 O O . CYS A 1 139 ? 12.024 4.640 -18.189 1.00 83.44 139 CYS A O 1
ATOM 1041 N N . GLU A 1 140 ? 11.746 6.562 -19.317 1.00 86.75 140 GLU A N 1
ATOM 1042 C CA . GLU A 1 140 ? 10.814 7.159 -18.366 1.00 86.75 140 GLU A CA 1
ATOM 1043 C C . GLU A 1 140 ? 9.381 6.791 -18.743 1.00 86.75 140 GLU A C 1
ATOM 1045 O O . GLU A 1 140 ? 8.994 6.829 -19.912 1.00 86.75 140 GLU A O 1
ATOM 1050 N N . ARG A 1 141 ? 8.605 6.374 -17.749 1.00 88.19 141 ARG A N 1
ATOM 1051 C CA . ARG A 1 141 ? 7.212 5.971 -17.896 1.00 88.19 141 ARG A CA 1
ATOM 1052 C C . ARG A 1 141 ? 6.385 6.627 -16.812 1.00 88.19 141 ARG A C 1
ATOM 1054 O O . ARG A 1 141 ? 6.871 6.893 -15.717 1.00 88.19 141 ARG A O 1
ATOM 1061 N N . SER A 1 142 ? 5.119 6.856 -17.114 1.00 89.44 142 SER A N 1
ATOM 1062 C CA . SER A 1 142 ? 4.167 7.392 -16.157 1.00 89.44 142 SER A CA 1
ATOM 1063 C C . SER A 1 142 ? 2.822 6.697 -16.284 1.00 89.44 142 SER A C 1
ATOM 1065 O O . SER A 1 142 ? 2.490 6.106 -17.315 1.00 89.44 142 SER A O 1
ATOM 1067 N N . PHE A 1 143 ? 2.052 6.737 -15.207 1.00 90.75 143 PHE A N 1
ATOM 1068 C CA . PHE A 1 143 ? 0.650 6.350 -15.214 1.00 90.75 143 PHE A CA 1
ATOM 1069 C C . PHE A 1 143 ? -0.155 7.301 -14.337 1.00 90.75 143 PHE A C 1
ATOM 1071 O O . PHE A 1 143 ? 0.384 7.950 -13.440 1.00 90.75 143 PHE A O 1
ATOM 1078 N N . SER A 1 144 ? -1.462 7.344 -14.573 1.00 91.88 144 SER A N 1
ATOM 1079 C CA . SER A 1 144 ? -2.424 8.024 -13.713 1.00 91.88 144 SER A CA 1
ATOM 1080 C C . SER A 1 144 ? -3.594 7.100 -13.391 1.00 91.88 144 SER A C 1
ATOM 1082 O O . SER A 1 144 ? -3.970 6.237 -14.187 1.00 91.88 144 SER A O 1
ATOM 1084 N N . MET A 1 145 ? -4.147 7.251 -12.192 1.00 93.38 145 MET A N 1
ATOM 1085 C CA . MET A 1 145 ? -5.318 6.515 -11.726 1.00 93.38 145 MET A CA 1
ATOM 1086 C C . MET A 1 145 ? -6.324 7.489 -11.106 1.00 93.38 145 MET A C 1
ATOM 1088 O O . MET A 1 145 ? -5.941 8.254 -10.218 1.00 93.38 145 MET A O 1
ATOM 1092 N N . PRO A 1 146 ? -7.602 7.480 -11.526 1.00 94.88 14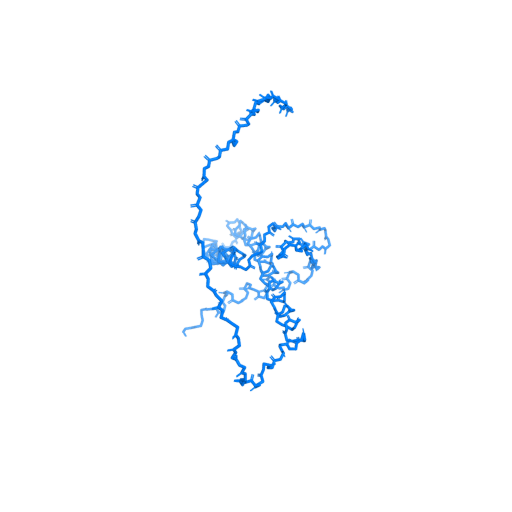6 PRO A N 1
ATOM 1093 C CA . PRO A 1 146 ? -8.636 8.298 -10.898 1.00 94.88 146 PRO A CA 1
ATOM 1094 C C . PRO A 1 146 ? -8.811 7.946 -9.420 1.00 94.88 146 PRO A C 1
ATOM 1096 O O . PRO A 1 146 ? -8.721 6.774 -9.044 1.00 94.88 146 PRO A O 1
ATOM 1099 N N . TRP A 1 147 ? -9.149 8.928 -8.582 1.00 92.62 147 TRP A N 1
ATOM 1100 C CA . TRP A 1 147 ? -9.355 8.682 -7.148 1.00 92.62 147 TRP A CA 1
ATOM 1101 C C . TRP A 1 147 ? -10.415 7.621 -6.846 1.00 92.62 147 TRP A C 1
ATOM 1103 O O . TRP A 1 147 ? -10.263 6.883 -5.878 1.00 92.62 147 TRP A O 1
ATOM 1113 N N . ALA A 1 148 ? -11.462 7.513 -7.670 1.00 92.75 148 ALA A N 1
ATOM 1114 C CA . ALA A 1 148 ? -12.480 6.474 -7.518 1.00 92.75 148 ALA A CA 1
ATOM 1115 C C . ALA A 1 148 ? -11.873 5.062 -7.595 1.00 92.75 148 ALA A C 1
ATOM 1117 O O . ALA A 1 148 ? -12.181 4.213 -6.763 1.00 92.75 148 ALA A O 1
ATOM 1118 N N . PHE A 1 149 ? -10.954 4.842 -8.540 1.00 93.88 149 PHE A N 1
ATOM 1119 C CA . PHE A 1 149 ? -10.236 3.577 -8.669 1.00 93.88 149 PHE A CA 1
ATOM 1120 C C . PHE A 1 149 ? -9.283 3.354 -7.492 1.00 93.88 149 PHE A C 1
ATOM 1122 O O . PHE A 1 149 ? -9.278 2.283 -6.897 1.00 93.88 149 PHE A O 1
ATOM 1129 N N . VAL A 1 150 ?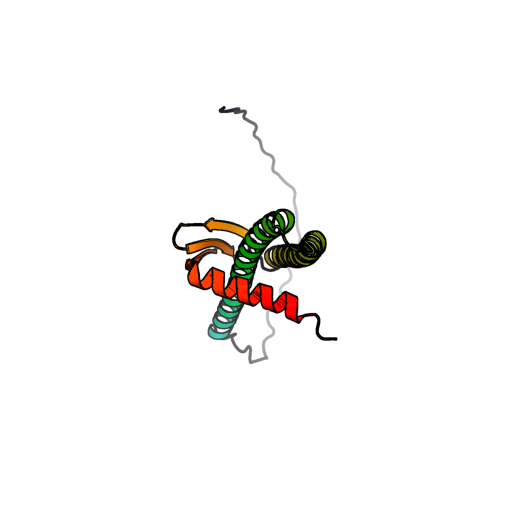 -8.514 4.382 -7.117 1.00 92.44 150 VAL A N 1
ATOM 1130 C CA . VAL A 1 150 ? -7.561 4.304 -5.997 1.00 92.44 150 VAL A CA 1
ATOM 1131 C C . VAL A 1 150 ? -8.264 3.932 -4.691 1.00 92.44 150 VAL A C 1
ATOM 1133 O O . VAL A 1 150 ? -7.753 3.100 -3.951 1.00 92.44 150 VAL A O 1
ATOM 1136 N N . LYS A 1 151 ? -9.439 4.511 -4.418 1.00 90.88 151 LYS A N 1
ATOM 1137 C CA . LYS A 1 151 ? -10.238 4.198 -3.225 1.00 90.88 151 LYS A CA 1
ATOM 1138 C C . LYS A 1 151 ? -10.724 2.752 -3.228 1.00 90.88 151 LYS A C 1
ATOM 1140 O O . LYS A 1 151 ? -10.464 2.038 -2.268 1.00 90.88 151 LYS A O 1
ATOM 1145 N N . ALA A 1 152 ? -11.357 2.314 -4.317 1.00 94.06 152 ALA A N 1
ATOM 1146 C CA . ALA A 1 152 ? -11.852 0.944 -4.436 1.00 94.06 152 ALA A CA 1
ATOM 1147 C C . ALA A 1 152 ? -10.723 -0.086 -4.271 1.00 94.06 152 ALA A C 1
ATOM 1149 O O . ALA A 1 152 ? -10.879 -1.102 -3.595 1.00 94.06 152 ALA A O 1
ATOM 1150 N N . GLU A 1 153 ? -9.556 0.201 -4.845 1.00 93.94 153 GLU A N 1
ATOM 1151 C CA . GLU A 1 153 ? -8.409 -0.692 -4.760 1.00 93.94 153 GLU A CA 1
ATOM 1152 C C . GLU A 1 153 ? -7.750 -0.666 -3.372 1.00 93.94 153 GLU A C 1
ATOM 1154 O O . GLU A 1 153 ? -7.370 -1.715 -2.855 1.00 93.94 153 GLU A O 1
ATOM 1159 N N . ALA A 1 154 ? -7.682 0.495 -2.715 1.00 91.56 154 ALA A N 1
ATOM 1160 C CA . ALA A 1 154 ? -7.230 0.606 -1.329 1.00 91.56 154 ALA A CA 1
ATOM 1161 C C . ALA A 1 154 ? -8.131 -0.190 -0.369 1.00 91.56 154 ALA A C 1
ATOM 1163 O O . ALA A 1 154 ? -7.627 -0.926 0.479 1.00 91.56 154 ALA A O 1
ATOM 1164 N N . GLU A 1 155 ? -9.452 -0.104 -0.535 1.00 91.81 155 GLU A N 1
ATOM 1165 C CA . GLU A 1 155 ? -10.417 -0.907 0.224 1.00 91.81 155 GLU A CA 1
ATOM 1166 C C . GLU A 1 155 ? -10.220 -2.408 -0.022 1.00 91.81 155 GLU A C 1
ATOM 1168 O O . GLU A 1 155 ? -10.195 -3.197 0.9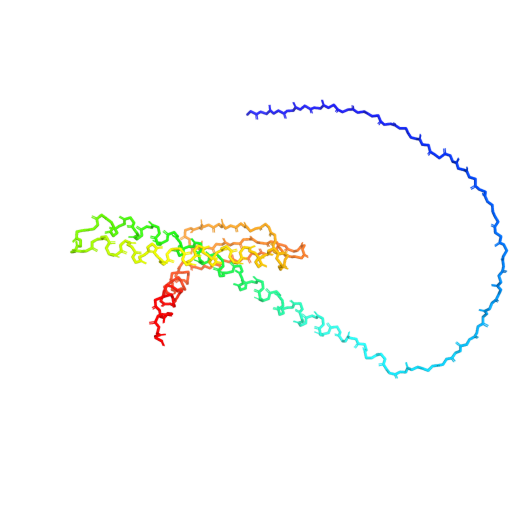26 1.00 91.81 155 GLU A O 1
ATOM 1173 N N . ARG A 1 156 ? -10.014 -2.812 -1.284 1.00 92.94 156 ARG A N 1
ATOM 1174 C CA . ARG A 1 156 ? -9.731 -4.207 -1.652 1.00 92.94 156 ARG A CA 1
ATOM 1175 C C . ARG A 1 156 ? -8.462 -4.728 -0.972 1.00 92.94 156 ARG A C 1
ATOM 1177 O O . ARG A 1 156 ? -8.464 -5.848 -0.460 1.00 92.94 156 ARG A O 1
ATOM 1184 N N . LEU A 1 157 ? -7.395 -3.927 -0.949 1.00 91.56 157 LEU A N 1
ATOM 1185 C CA . LEU A 1 157 ? -6.134 -4.263 -0.280 1.00 91.56 157 LEU A CA 1
ATOM 1186 C C . LEU A 1 157 ? -6.323 -4.412 1.231 1.00 91.56 157 LEU A C 1
ATOM 1188 O O . LEU A 1 157 ? -5.930 -5.429 1.802 1.00 91.56 157 LEU A O 1
ATOM 1192 N N . LEU A 1 158 ? -6.978 -3.437 1.867 1.00 89.88 158 LEU A N 1
ATOM 1193 C CA . LEU A 1 158 ? -7.282 -3.463 3.298 1.00 89.88 158 LEU A CA 1
ATOM 1194 C C . LEU A 1 158 ? -8.074 -4.714 3.678 1.00 89.88 158 LEU A C 1
ATOM 1196 O O . LEU A 1 158 ? -7.695 -5.417 4.615 1.00 89.88 158 LEU A O 1
ATOM 1200 N N . LYS A 1 159 ? -9.118 -5.044 2.910 1.00 89.56 159 LYS A N 1
ATOM 1201 C CA . LYS A 1 159 ? -9.911 -6.261 3.111 1.00 89.56 159 LYS A CA 1
ATOM 1202 C C . LYS A 1 159 ? -9.044 -7.522 3.060 1.00 89.56 159 LYS A C 1
ATOM 1204 O O . LYS A 1 159 ? -9.173 -8.378 3.932 1.00 89.56 159 LYS A O 1
ATOM 1209 N N . GLY A 1 160 ? -8.109 -7.593 2.112 1.00 89.00 160 GLY A N 1
ATOM 1210 C CA . GLY A 1 160 ? -7.147 -8.691 2.016 1.00 89.00 160 GLY A CA 1
ATOM 1211 C C . GLY A 1 160 ? -6.333 -8.885 3.299 1.00 89.00 160 GLY A C 1
ATOM 1212 O O . GLY A 1 160 ? -6.205 -10.007 3.782 1.00 89.00 160 GLY A O 1
ATOM 1213 N N . TYR A 1 161 ? -5.853 -7.807 3.925 1.00 86.69 161 TYR A N 1
ATOM 1214 C CA . TYR A 1 161 ? -5.097 -7.919 5.179 1.00 86.69 161 TYR A CA 1
ATOM 1215 C C . TYR A 1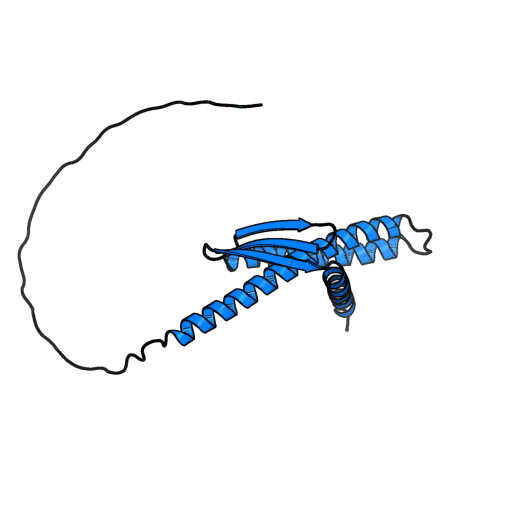 161 ? -5.925 -8.399 6.376 1.00 86.69 161 TYR A C 1
ATOM 1217 O O . TYR A 1 161 ? -5.365 -9.020 7.288 1.00 86.69 161 TYR A O 1
ATOM 1225 N N . PHE A 1 162 ? -7.234 -8.132 6.385 1.00 80.81 162 PHE A N 1
ATOM 1226 C CA . PHE A 1 162 ? -8.146 -8.665 7.399 1.00 80.81 162 PHE A CA 1
ATOM 1227 C C . PHE A 1 162 ? -8.450 -10.154 7.177 1.00 80.81 162 PHE A C 1
ATOM 1229 O O . PHE A 1 162 ? -8.588 -10.900 8.145 1.00 80.81 162 PHE A O 1
ATOM 1236 N N . GLU A 1 163 ? -8.496 -10.611 5.924 1.00 80.06 163 GLU A N 1
ATOM 1237 C CA . GLU A 1 163 ? -8.821 -11.999 5.566 1.00 80.06 163 GLU A CA 1
ATOM 1238 C C . GLU A 1 163 ? -7.663 -12.992 5.783 1.00 80.06 163 GLU A C 1
ATOM 1240 O O . GLU A 1 163 ? -7.911 -14.191 5.921 1.00 80.06 163 GLU A O 1
ATOM 1245 N N . ILE A 1 164 ? -6.411 -12.521 5.891 1.00 63.69 164 ILE A N 1
ATOM 1246 C CA . ILE A 1 164 ? -5.207 -13.365 6.084 1.00 63.69 164 ILE A CA 1
ATOM 1247 C C . ILE A 1 164 ? -5.201 -14.120 7.434 1.00 63.69 164 ILE A C 1
ATOM 1249 O O . ILE A 1 164 ? -4.365 -14.989 7.664 1.00 63.69 164 ILE A O 1
ATOM 1253 N N . LYS A 1 165 ? -6.172 -13.875 8.321 1.00 52.91 165 LYS A N 1
ATOM 1254 C CA . LYS A 1 165 ? -6.378 -14.655 9.550 1.00 52.91 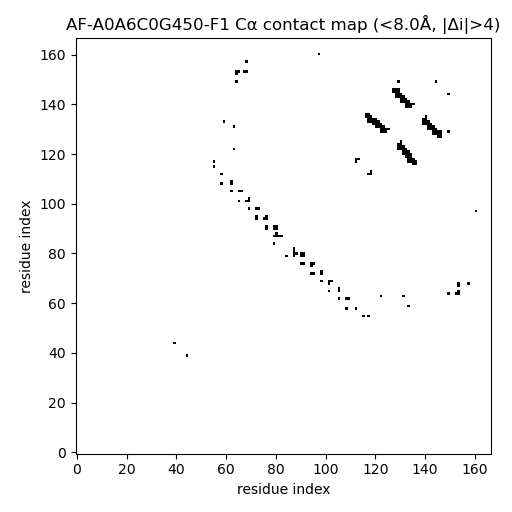165 LYS A CA 1
ATOM 1255 C C . LYS A 1 165 ? -7.533 -15.661 9.404 1.00 52.91 165 LYS A C 1
ATOM 1257 O O . LYS A 1 165 ? -8.434 -15.691 10.236 1.00 52.91 165 LYS A O 1
ATOM 1262 N N . ARG A 1 166 ? -7.523 -16.493 8.355 1.00 44.53 166 ARG A N 1
ATOM 1263 C CA . ARG A 1 166 ? -8.237 -17.781 8.395 1.00 44.53 166 ARG A CA 1
ATOM 1264 C C . ARG A 1 166 ? -7.255 -18.858 8.859 1.00 44.53 166 ARG A C 1
ATOM 1266 O O . ARG A 1 166 ? -6.211 -19.022 8.242 1.00 44.53 166 ARG A O 1
ATOM 1273 N N . HIS A 1 167 ? -7.617 -19.443 10.000 1.00 42.09 167 HIS A N 1
ATOM 1274 C CA . HIS A 1 167 ? -6.950 -20.463 10.814 1.00 42.09 167 HIS A CA 1
ATOM 1275 C C . HIS A 1 167 ? -6.058 -21.462 10.079 1.00 42.09 167 HIS A C 1
ATOM 1277 O O . HIS A 1 167 ? -6.508 -21.996 9.042 1.00 42.09 167 HIS A O 1
#

pLDDT: mean 74.45, std 22.79, range [30.3, 95.06]

Foldseek 3Di:
DDDDDDDDDDDDDDDDDDDDDDDDDDDDDDDDDDDDPPDPPPVVVVVVVVVLVVVLVVLLVLLLLLVVLLVVLVVVLVCLCVDPDPCSVVVNVVSVVVSVVSVVVNVVSVVVCVVQQKDDWDWDDDPFWIKIWIDHPNDIDIDIDGPVRSVVVSVVVSVVSVVVPDD

Solvent-accessible surface area (backbone atoms only — not comparable to full-atom values): 10454 Å² total; per-residue (Å²): 140,86,82,86,80,89,84,86,91,83,87,82,88,83,85,84,92,80,90,80,91,82,85,88,84,89,87,83,91,89,84,88,89,81,85,79,79,75,71,81,53,71,63,58,61,52,50,54,47,53,54,50,53,51,54,52,51,51,54,54,52,51,48,56,44,49,55,49,43,49,54,50,46,59,50,49,37,56,48,39,64,69,42,99,55,98,53,27,69,59,56,28,51,55,48,48,59,49,45,54,52,52,52,52,48,49,52,52,49,57,53,49,29,61,76,71,50,49,41,74,79,45,80,46,82,54,99,64,28,46,31,39,38,35,30,43,88,92,43,78,46,71,54,74,41,46,50,72,57,53,50,57,51,36,52,53,53,55,51,51,68,66,58,71,76,66,129

Secondary structure (DSSP, 8-state):
-----------------------------------------HHHHHHHHHHHHHHHHHHHHHHHHHHHHHHHHHHHHHHHHHS--S-HHHHHHHHHHHHHHHHHHHHHHHHHHHHHTEEEEEEEE-SSEEEEEEEETTEEEEEEEEHHHHHHHHHHHHHHHHHT---